Protein AF-A0A925GW97-F1 (afdb_monomer_lite)

pLDDT: mean 92.41, std 7.46, range [61.72, 98.62]

Structure (mmCIF, N/CA/C/O backbone):
data_AF-A0A925GW97-F1
#
_entry.id   AF-A0A925GW97-F1
#
loop_
_atom_site.group_PDB
_atom_site.id
_atom_site.type_symbol
_atom_site.label_atom_id
_atom_site.label_alt_id
_atom_site.label_comp_id
_atom_site.label_asym_id
_atom_site.label_entity_id
_atom_site.label_seq_id
_atom_site.pdbx_PDB_ins_code
_atom_site.Cartn_x
_atom_site.Cartn_y
_atom_site.Cartn_z
_atom_site.occupancy
_atom_site.B_iso_or_equiv
_atom_site.auth_seq_id
_atom_site.auth_comp_id
_atom_site.auth_asym_id
_atom_site.auth_atom_id
_atom_site.pdbx_PDB_model_num
ATOM 1 N N . GLU A 1 1 ? -17.614 -8.840 4.678 1.00 61.72 1 GLU A N 1
ATOM 2 C CA . GLU A 1 1 ? -16.780 -8.480 5.845 1.00 61.72 1 GLU A CA 1
ATOM 3 C C . GLU A 1 1 ? -15.542 -9.364 6.021 1.00 61.72 1 GLU A C 1
ATOM 5 O O . GLU A 1 1 ? -14.485 -8.815 6.287 1.00 61.72 1 GLU A O 1
ATOM 10 N N . LEU A 1 2 ? -15.585 -10.676 5.734 1.00 76.88 2 LEU A N 1
ATOM 11 C CA . LEU A 1 2 ? -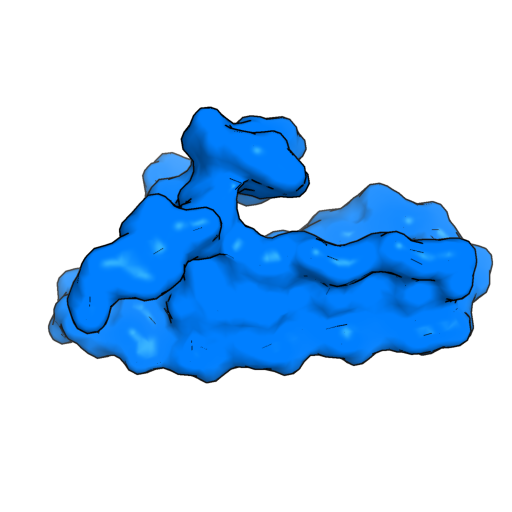14.389 -11.547 5.789 1.00 76.88 2 LEU A CA 1
ATOM 12 C C . LEU A 1 2 ? -13.251 -11.156 4.822 1.00 76.88 2 LEU A C 1
ATOM 14 O O . LEU A 1 2 ? -12.075 -11.338 5.116 1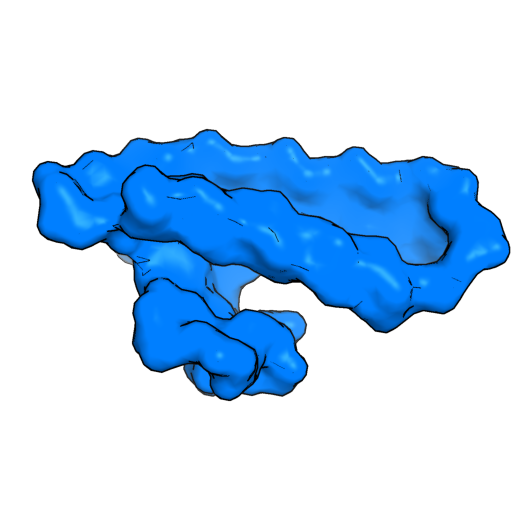.00 76.88 2 LEU A O 1
ATOM 18 N N . TRP A 1 3 ? -13.600 -10.632 3.646 1.00 85.81 3 TRP A N 1
ATOM 19 C CA . TRP A 1 3 ? -12.632 -10.407 2.573 1.00 85.81 3 TRP A CA 1
ATOM 20 C C . TRP A 1 3 ? -11.693 -9.215 2.833 1.00 85.81 3 TRP A C 1
ATOM 22 O O . TRP A 1 3 ? -10.553 -9.249 2.383 1.00 85.81 3 TRP A O 1
ATOM 32 N N . ILE A 1 4 ? -12.111 -8.189 3.588 1.00 85.69 4 ILE A N 1
ATOM 33 C CA . ILE A 1 4 ? -11.230 -7.057 3.943 1.00 85.69 4 ILE A CA 1
ATOM 34 C C . ILE A 1 4 ? -10.090 -7.544 4.842 1.00 85.69 4 ILE A C 1
ATOM 36 O O . ILE A 1 4 ? -8.946 -7.141 4.656 1.00 85.69 4 ILE A O 1
ATOM 40 N N . GLY A 1 5 ? -10.382 -8.478 5.752 1.00 87.25 5 GLY A N 1
ATOM 41 C CA . GLY A 1 5 ? -9.372 -9.142 6.577 1.00 87.25 5 GLY A CA 1
ATOM 42 C C . GLY A 1 5 ? -8.418 -10.047 5.791 1.00 87.25 5 GLY A C 1
ATOM 43 O O . GLY A 1 5 ? -7.393 -10.440 6.327 1.00 87.25 5 GLY A O 1
ATOM 44 N N . SER A 1 6 ? -8.719 -10.365 4.525 1.00 91.44 6 SER A N 1
ATOM 45 C CA . SER A 1 6 ? -7.787 -11.086 3.644 1.00 91.44 6 SER A CA 1
ATOM 46 C C . SER A 1 6 ? -6.783 -10.165 2.941 1.00 91.44 6 SER A C 1
ATOM 48 O O . SER A 1 6 ? -5.828 -10.642 2.325 1.00 91.44 6 SER A O 1
ATOM 50 N N . LEU A 1 7 ? -7.003 -8.845 2.990 1.00 94.94 7 LEU A N 1
ATOM 51 C CA . LEU A 1 7 ? -6.069 -7.874 2.438 1.00 94.94 7 LEU A CA 1
ATOM 52 C C . LEU A 1 7 ? -4.895 -7.678 3.405 1.00 94.94 7 LEU A C 1
ATOM 54 O O . LEU A 1 7 ? -5.141 -7.499 4.598 1.00 94.94 7 LEU A O 1
ATOM 58 N N . PRO A 1 8 ? -3.651 -7.616 2.895 1.00 96.25 8 PRO A N 1
ATOM 59 C CA . PRO A 1 8 ? -2.503 -7.260 3.712 1.00 96.25 8 PRO A CA 1
ATOM 60 C C . PRO A 1 8 ? -2.684 -5.926 4.441 1.00 96.25 8 PRO A C 1
ATOM 62 O O . PRO A 1 8 ? -3.238 -4.971 3.882 1.00 96.25 8 PRO A O 1
ATOM 65 N N . ILE A 1 9 ? -2.155 -5.859 5.656 1.00 95.06 9 ILE A N 1
ATOM 66 C CA . ILE A 1 9 ? -2.222 -4.723 6.568 1.00 95.06 9 ILE A CA 1
ATOM 67 C C . ILE A 1 9 ? -0.883 -3.975 6.553 1.00 95.06 9 ILE A C 1
ATOM 69 O O . ILE A 1 9 ? 0.194 -4.566 6.693 1.00 95.06 9 ILE A O 1
ATOM 73 N N . GLY A 1 10 ? -0.946 -2.651 6.388 1.00 94.50 10 GLY A N 1
ATOM 74 C CA . GLY A 1 10 ? 0.221 -1.767 6.377 1.00 94.50 10 GLY A CA 1
ATOM 75 C C . GLY A 1 10 ? 1.105 -1.938 7.616 1.00 94.50 10 GLY A C 1
ATOM 76 O O . GLY A 1 10 ? 0.645 -1.733 8.736 1.00 94.50 10 GLY A O 1
ATOM 77 N N . GLY A 1 11 ? 2.377 -2.299 7.414 1.00 92.88 11 GLY A N 1
ATOM 78 C CA . GLY A 1 11 ? 3.358 -2.468 8.490 1.00 92.88 11 GLY A CA 1
ATOM 79 C C . GLY A 1 11 ? 3.187 -3.729 9.340 1.00 92.88 11 GLY A C 1
ATOM 80 O O . GLY A 1 11 ? 3.865 -3.852 10.357 1.00 92.88 11 GLY A O 1
ATOM 81 N N . VAL A 1 12 ? 2.289 -4.645 8.961 1.00 92.81 12 VAL A N 1
ATOM 82 C CA . VAL A 1 12 ? 1.965 -5.832 9.767 1.00 92.81 12 VAL A CA 1
ATOM 83 C C . VAL A 1 12 ? 2.240 -7.124 9.011 1.00 92.81 12 VAL A C 1
ATOM 85 O O . VAL A 1 12 ? 2.937 -7.981 9.544 1.00 92.81 12 VAL A O 1
ATOM 88 N N . ASP A 1 13 ? 1.724 -7.293 7.789 1.00 92.62 13 ASP A N 1
ATOM 89 C CA . ASP A 1 13 ? 1.807 -8.597 7.125 1.00 92.62 13 ASP A CA 1
ATOM 90 C C . ASP A 1 13 ? 1.927 -8.564 5.592 1.00 92.62 13 ASP A C 1
ATOM 92 O O . ASP A 1 13 ? 1.893 -7.530 4.906 1.00 92.62 13 ASP A O 1
ATOM 96 N N . GLY A 1 14 ? 2.144 -9.767 5.052 1.00 92.44 14 GLY A N 1
ATOM 97 C CA . GLY A 1 14 ? 2.244 -10.043 3.630 1.00 92.44 14 GLY A CA 1
ATOM 98 C C . GLY A 1 14 ? 3.225 -9.115 2.917 1.00 92.44 14 GLY A C 1
ATOM 99 O O . GLY A 1 14 ? 4.326 -8.820 3.371 1.00 92.44 14 GLY A O 1
ATOM 100 N N . THR A 1 15 ? 2.811 -8.612 1.760 1.00 94.81 15 THR A N 1
ATOM 101 C CA . THR A 1 15 ? 3.639 -7.702 0.954 1.00 94.81 15 THR A CA 1
ATOM 102 C C . THR A 1 15 ? 3.733 -6.275 1.510 1.00 94.81 15 THR A C 1
ATOM 104 O O . THR A 1 15 ? 4.390 -5.433 0.891 1.00 94.81 15 THR A O 1
ATOM 107 N N . LEU A 1 16 ? 3.033 -5.969 2.608 1.00 94.56 16 LEU A N 1
ATOM 108 C CA . LEU A 1 16 ? 3.037 -4.653 3.249 1.00 94.56 16 LEU A CA 1
ATOM 109 C C . LEU A 1 16 ? 3.793 -4.628 4.584 1.00 94.56 16 LEU A C 1
ATOM 111 O O . LEU A 1 16 ? 4.002 -3.537 5.101 1.00 94.56 16 LEU A O 1
ATOM 115 N N . GLU A 1 17 ? 4.268 -5.769 5.088 1.00 92.62 17 GLU A N 1
ATOM 116 C CA . GLU A 1 17 ? 4.997 -5.898 6.362 1.00 92.62 17 GLU A CA 1
ATOM 117 C C . GLU A 1 17 ? 6.138 -4.874 6.503 1.00 92.62 17 GLU A C 1
ATOM 119 O O . GLU A 1 17 ? 6.279 -4.207 7.522 1.00 92.62 17 GLU A O 1
ATOM 124 N N . LYS A 1 18 ? 6.936 -4.688 5.443 1.00 91.56 18 LYS A N 1
ATOM 125 C CA . LYS A 1 18 ? 8.080 -3.753 5.429 1.00 91.56 18 LYS A CA 1
ATOM 126 C C . LYS A 1 18 ? 7.740 -2.360 4.887 1.00 91.56 18 LYS A C 1
ATOM 128 O O . LYS A 1 18 ? 8.644 -1.574 4.606 1.00 91.56 18 LYS A O 1
ATOM 133 N N . ARG A 1 19 ? 6.458 -2.068 4.677 1.00 90.56 19 ARG A N 1
ATOM 134 C CA . ARG A 1 19 ? 5.943 -0.807 4.123 1.00 90.56 19 ARG A CA 1
ATOM 135 C C . ARG A 1 19 ? 5.157 -0.071 5.196 1.00 90.56 19 ARG A C 1
ATOM 137 O O . ARG A 1 19 ? 4.708 -0.683 6.155 1.00 90.56 19 ARG A O 1
ATOM 144 N N . PHE A 1 20 ? 4.993 1.240 5.046 1.00 89.50 20 PHE A N 1
ATOM 145 C CA . PHE A 1 20 ? 4.265 2.073 6.007 1.00 89.50 20 PHE A CA 1
ATOM 146 C C . PHE A 1 20 ? 4.833 2.080 7.444 1.00 89.50 20 PHE A C 1
ATOM 148 O O . PHE A 1 20 ? 4.174 2.525 8.376 1.00 89.50 20 PHE A O 1
ATOM 155 N N . THR A 1 21 ? 6.088 1.677 7.644 1.00 81.31 21 THR A N 1
ATOM 156 C CA . THR A 1 21 ? 6.715 1.534 8.975 1.00 81.31 21 THR A CA 1
ATOM 157 C C . THR A 1 21 ? 6.954 2.853 9.716 1.00 81.31 21 THR A C 1
ATOM 159 O O . THR A 1 21 ? 7.307 2.852 10.891 1.00 81.31 21 THR A O 1
ATOM 162 N N . LYS A 1 22 ? 6.782 3.993 9.039 1.00 71.88 22 LYS A N 1
ATOM 163 C CA . LYS A 1 22 ? 7.068 5.324 9.593 1.00 71.88 22 LYS A CA 1
ATOM 164 C C . LYS A 1 22 ? 5.907 5.937 10.378 1.00 71.88 22 LYS A C 1
ATOM 166 O O . LYS A 1 22 ? 6.114 6.973 11.002 1.00 71.88 22 LYS A O 1
ATOM 171 N N . LEU A 1 23 ? 4.707 5.352 10.340 1.00 70.19 23 LEU A N 1
ATOM 172 C CA . LEU A 1 23 ? 3.528 5.913 11.004 1.00 70.19 23 LEU A CA 1
ATOM 173 C C . LEU A 1 23 ? 2.782 4.851 11.824 1.00 70.19 23 LEU A C 1
ATOM 175 O O . LEU A 1 23 ? 2.401 3.828 11.261 1.00 70.19 23 LEU A O 1
ATOM 179 N N . PRO A 1 24 ? 2.474 5.110 13.111 1.00 68.94 24 PRO A N 1
ATOM 180 C CA . PRO A 1 24 ? 1.710 4.181 13.950 1.00 68.94 24 PRO A CA 1
ATOM 181 C C . PRO A 1 24 ? 0.321 3.834 13.392 1.00 68.94 24 PRO A C 1
ATOM 183 O O . PRO A 1 24 ? -0.190 2.745 13.627 1.00 68.94 24 PRO A O 1
ATOM 186 N N . LEU A 1 25 ? -0.287 4.753 12.631 1.00 75.00 25 LEU A N 1
ATOM 187 C CA . LEU A 1 25 ? -1.625 4.594 12.048 1.00 75.00 25 LEU A CA 1
ATOM 188 C C . LEU A 1 25 ? -1.647 3.733 10.772 1.00 75.00 25 LEU A C 1
ATOM 190 O O . LEU A 1 25 ? -2.715 3.487 10.221 1.00 75.00 25 LEU A O 1
ATOM 194 N N . ALA A 1 26 ? -0.493 3.261 10.297 1.00 79.50 26 ALA A N 1
ATOM 195 C CA . ALA A 1 26 ? -0.361 2.472 9.074 1.00 79.50 26 ALA A CA 1
ATOM 196 C C . ALA A 1 26 ? -1.169 1.165 9.056 1.00 79.50 26 ALA A C 1
ATOM 198 O O . ALA A 1 26 ? -1.595 0.731 7.985 1.00 79.50 26 ALA A O 1
ATOM 199 N N . SER A 1 27 ? -1.440 0.583 10.228 1.00 85.94 27 SER A N 1
ATOM 200 C CA . SER A 1 27 ? -2.280 -0.613 10.376 1.00 85.94 27 SER A CA 1
ATOM 201 C C . SER A 1 27 ? -3.737 -0.393 9.952 1.00 85.94 27 SER A C 1
ATOM 203 O O . SER A 1 27 ? -4.484 -1.348 9.786 1.00 85.94 27 SER A O 1
ATOM 205 N N . ARG A 1 28 ? -4.149 0.861 9.732 1.00 92.62 28 ARG A N 1
ATOM 206 C CA . ARG A 1 28 ? -5.470 1.231 9.203 1.00 92.62 28 ARG A CA 1
ATOM 207 C C . ARG A 1 28 ? -5.556 1.156 7.675 1.00 92.62 28 ARG A C 1
ATOM 209 O O . ARG A 1 28 ? -6.618 1.428 7.115 1.00 92.62 28 ARG A O 1
ATOM 216 N N . ILE A 1 29 ? -4.460 0.811 6.995 1.00 95.25 29 ILE A N 1
ATOM 217 C CA . ILE A 1 29 ? -4.433 0.558 5.553 1.00 95.25 29 ILE A CA 1
ATOM 218 C C . ILE A 1 29 ? -4.528 -0.946 5.306 1.00 95.25 29 ILE A C 1
ATOM 220 O O . ILE A 1 29 ? -3.602 -1.690 5.620 1.00 95.25 29 ILE A O 1
ATOM 224 N N . HIS A 1 30 ? -5.620 -1.367 4.674 1.00 96.12 30 HIS A N 1
ATOM 225 C CA . HIS A 1 30 ? -5.829 -2.735 4.202 1.00 96.12 30 HIS A CA 1
ATOM 226 C C . HIS A 1 30 ? -5.796 -2.724 2.680 1.00 96.12 30 HIS A C 1
ATO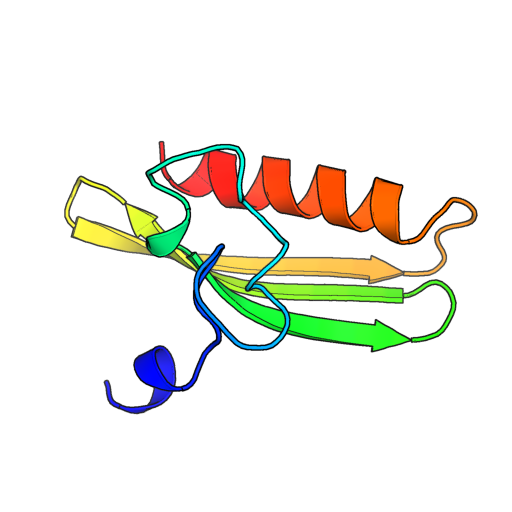M 228 O O . HIS A 1 30 ? -6.714 -2.189 2.056 1.00 96.12 30 HIS A O 1
ATOM 234 N N . ALA A 1 31 ? -4.748 -3.262 2.055 1.00 97.12 31 ALA A N 1
ATOM 235 C CA . ALA A 1 31 ? -4.578 -3.118 0.614 1.00 97.12 31 ALA A CA 1
ATOM 236 C C . ALA A 1 31 ? -3.810 -4.259 -0.046 1.00 97.12 31 ALA A C 1
ATOM 238 O O . ALA A 1 31 ? -2.827 -4.788 0.471 1.00 97.12 31 ALA A O 1
ATOM 239 N N . LYS A 1 32 ? -4.214 -4.580 -1.276 1.00 97.62 32 LYS A N 1
ATOM 240 C CA . LYS A 1 32 ? -3.493 -5.522 -2.123 1.00 97.62 32 LYS A CA 1
ATOM 241 C C . LYS A 1 32 ? -2.445 -4.801 -2.960 1.00 97.62 32 LYS A C 1
ATOM 243 O O . LYS A 1 32 ? -2.687 -3.746 -3.544 1.00 97.62 32 LYS A O 1
ATOM 248 N N . THR A 1 33 ? -1.281 -5.429 -3.056 1.00 97.75 33 THR A N 1
ATOM 249 C CA . THR A 1 33 ? -0.184 -5.022 -3.936 1.00 97.75 33 THR A CA 1
ATOM 250 C C . THR A 1 33 ? -0.275 -5.680 -5.313 1.00 97.75 33 THR A C 1
ATOM 252 O O . THR A 1 33 ? -0.681 -6.839 -5.435 1.00 97.75 33 THR A O 1
ATOM 255 N N . GLY A 1 34 ? 0.173 -4.963 -6.342 1.00 97.50 34 GLY A N 1
ATOM 256 C CA . GLY A 1 34 ? 0.482 -5.504 -7.666 1.00 97.50 34 GLY A CA 1
ATOM 257 C C . GLY A 1 34 ? 1.841 -4.991 -8.140 1.00 97.50 34 GLY A C 1
ATOM 258 O O . GLY A 1 34 ? 2.230 -3.861 -7.838 1.00 97.50 34 GLY A O 1
ATOM 259 N N . SER A 1 35 ? 2.615 -5.829 -8.824 1.00 96.81 35 SER A N 1
ATOM 260 C CA . SER A 1 35 ? 3.937 -5.457 -9.339 1.00 96.81 35 SER A CA 1
ATOM 261 C C . SER A 1 35 ? 4.252 -6.235 -10.611 1.00 96.81 35 SER A C 1
ATOM 263 O O . SER A 1 35 ? 4.117 -7.454 -10.632 1.00 96.81 35 SER A O 1
ATOM 265 N N . LEU A 1 36 ? 4.697 -5.514 -11.637 1.00 97.19 36 LEU A N 1
ATOM 266 C CA . LEU A 1 36 ? 5.343 -6.027 -12.849 1.00 97.19 36 LEU A CA 1
ATOM 267 C C . LEU A 1 36 ? 6.508 -5.081 -13.194 1.00 97.19 36 LEU A C 1
ATOM 269 O O . LEU A 1 36 ? 6.697 -4.055 -12.533 1.00 97.19 36 LEU A O 1
ATOM 273 N N . SER A 1 37 ? 7.288 -5.394 -14.229 1.00 97.31 37 SER A N 1
ATOM 274 C CA . SER A 1 37 ? 8.327 -4.482 -14.724 1.00 97.31 37 SER A CA 1
ATOM 275 C C . SER A 1 37 ? 7.731 -3.117 -15.073 1.00 97.31 37 SER A C 1
ATOM 277 O O . SER A 1 37 ? 6.797 -3.037 -15.866 1.00 97.31 37 SER A O 1
ATOM 279 N N . HIS A 1 38 ? 8.271 -2.054 -14.471 1.00 97.50 38 HIS A N 1
ATOM 280 C CA . HIS A 1 38 ? 7.815 -0.666 -14.645 1.00 97.50 38 HIS A CA 1
ATOM 281 C C . HIS A 1 38 ? 6.335 -0.420 -14.281 1.00 97.50 38 HIS A C 1
ATOM 283 O O . HIS A 1 38 ? 5.747 0.578 -14.702 1.00 97.50 38 HIS A O 1
ATOM 289 N N . VAL A 1 39 ? 5.728 -1.305 -13.477 1.00 98.25 39 VAL A N 1
ATOM 290 C CA . VAL A 1 39 ? 4.339 -1.194 -13.003 1.00 98.25 39 VAL A CA 1
ATOM 291 C C . VAL A 1 39 ? 4.261 -1.432 -11.496 1.00 98.25 39 VAL A C 1
ATOM 293 O O . VAL A 1 39 ? 4.863 -2.363 -10.958 1.00 98.25 39 VAL A O 1
ATOM 296 N N . SER A 1 40 ? 3.503 -0.589 -10.797 1.00 98.31 40 SER A N 1
ATOM 297 C CA . SER A 1 40 ? 3.219 -0.731 -9.369 1.00 98.31 40 SER A CA 1
ATOM 298 C C . SER A 1 40 ? 1.766 -0.370 -9.086 1.00 98.31 40 SER A C 1
ATOM 300 O O . SER A 1 40 ? 1.277 0.668 -9.527 1.00 98.31 40 SER A O 1
ATOM 302 N N . ALA A 1 41 ? 1.085 -1.224 -8.328 1.00 98.50 41 ALA A N 1
ATOM 303 C CA . ALA A 1 41 ? -0.310 -1.052 -7.953 1.00 98.50 41 ALA A CA 1
ATOM 304 C C . ALA A 1 41 ? -0.507 -1.240 -6.444 1.00 98.50 41 ALA A C 1
ATOM 306 O O . ALA A 1 41 ? 0.120 -2.103 -5.819 1.00 98.50 41 ALA A O 1
ATOM 307 N N . LEU A 1 42 ? -1.393 -0.431 -5.866 1.00 98.44 42 LEU A N 1
ATOM 308 C CA . LEU A 1 42 ? -1.859 -0.547 -4.489 1.00 98.44 42 LEU A CA 1
ATOM 309 C C . LEU A 1 42 ? -3.329 -0.135 -4.442 1.00 98.44 42 LEU A C 1
ATOM 311 O O . LEU A 1 42 ? -3.657 1.002 -4.766 1.00 98.44 42 LEU A O 1
ATOM 315 N N . SER A 1 43 ? -4.214 -1.055 -4.077 1.00 98.50 43 SER A N 1
ATOM 316 C CA . SER A 1 43 ? -5.655 -0.785 -3.992 1.00 98.50 43 SER A CA 1
ATOM 317 C C . SER A 1 43 ? -6.236 -1.403 -2.733 1.00 98.50 43 SER A C 1
ATOM 319 O O . SER A 1 43 ? -5.830 -2.503 -2.350 1.00 98.50 43 SER A O 1
ATOM 321 N N . GLY A 1 44 ? -7.171 -0.709 -2.094 1.00 97.06 44 GLY A N 1
ATOM 322 C CA . GLY A 1 44 ? -7.721 -1.144 -0.820 1.00 97.06 44 GLY A CA 1
ATOM 323 C C . GLY A 1 44 ? -8.509 -0.062 -0.098 1.00 97.06 44 GLY A C 1
ATOM 324 O O . GLY A 1 44 ? -9.140 0.784 -0.732 1.00 97.06 44 GLY A O 1
ATOM 325 N N . TYR A 1 45 ? -8.462 -0.110 1.231 1.00 96.00 45 TYR A N 1
ATOM 326 C CA . TYR A 1 45 ? -9.208 0.773 2.118 1.00 96.00 45 TYR A CA 1
ATOM 327 C C . TYR A 1 45 ? -8.297 1.468 3.120 1.00 96.00 45 TYR A C 1
ATOM 329 O O . TYR A 1 45 ? -7.380 0.856 3.672 1.00 96.00 45 TYR A O 1
ATOM 337 N N . ALA A 1 46 ? -8.595 2.741 3.366 1.00 95.19 46 ALA A N 1
ATOM 338 C CA . ALA A 1 46 ? -8.055 3.531 4.459 1.00 95.19 46 ALA A CA 1
ATOM 339 C C . ALA A 1 46 ? -9.152 3.742 5.512 1.00 95.19 46 ALA A C 1
ATOM 341 O O . ALA A 1 46 ? -10.201 4.317 5.213 1.00 95.19 46 ALA A O 1
ATOM 342 N N . LEU A 1 47 ? -8.926 3.238 6.726 1.00 93.06 47 LEU A N 1
ATOM 343 C CA . LEU A 1 47 ? -9.884 3.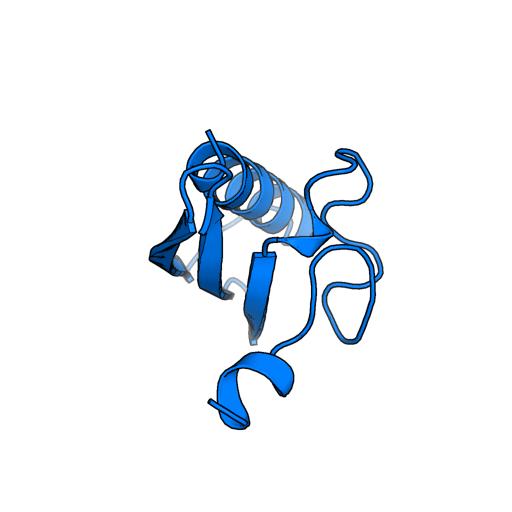303 7.832 1.00 93.06 47 LEU A CA 1
ATOM 344 C C . LEU A 1 47 ? -9.615 4.545 8.693 1.00 93.06 47 LEU A C 1
ATOM 346 O O . LEU A 1 47 ? -8.723 4.537 9.547 1.00 93.06 47 LEU A O 1
ATOM 350 N N . ARG A 1 48 ? -10.379 5.617 8.463 1.00 90.88 48 ARG A N 1
ATOM 351 C CA . ARG A 1 48 ? -10.219 6.899 9.165 1.00 90.88 48 ARG A CA 1
ATOM 352 C C . ARG A 1 48 ? -10.628 6.802 10.632 1.00 90.88 48 ARG A C 1
ATOM 354 O O . ARG A 1 48 ? -11.340 5.890 11.053 1.00 90.88 48 ARG A O 1
ATOM 361 N N . GLU A 1 49 ? -10.167 7.763 11.426 1.00 86.62 49 GLU A N 1
ATOM 362 C CA . GLU A 1 49 ? -10.495 7.839 12.855 1.00 86.62 49 GLU A CA 1
ATOM 363 C C . GLU A 1 49 ? -11.973 8.147 13.114 1.00 86.62 49 GLU A C 1
ATOM 365 O O . GLU A 1 49 ? -12.525 7.686 14.108 1.00 86.62 49 GLU A O 1
ATOM 370 N N . ASP A 1 50 ? -12.637 8.839 12.186 1.00 88.88 50 ASP A N 1
ATOM 371 C CA . ASP A 1 50 ? -14.071 9.145 12.244 1.00 88.88 50 ASP A CA 1
ATOM 372 C C . ASP A 1 50 ? -14.985 7.942 11.927 1.00 88.88 50 ASP A C 1
ATOM 374 O O . ASP A 1 50 ? -16.203 8.087 11.830 1.00 88.88 50 ASP A O 1
ATOM 378 N N . GLY A 1 51 ? -14.401 6.752 11.750 1.00 85.69 51 GLY A N 1
ATOM 379 C CA . GLY A 1 51 ? -15.111 5.507 11.466 1.00 85.69 51 GLY A CA 1
ATOM 380 C C . GLY A 1 51 ? -15.452 5.292 9.991 1.00 85.69 51 GLY A C 1
ATOM 381 O O . GLY A 1 51 ? -15.996 4.242 9.648 1.00 85.69 51 GLY A O 1
ATOM 382 N N . ARG A 1 52 ? -15.127 6.233 9.091 1.00 91.00 52 ARG A N 1
ATOM 383 C CA . ARG A 1 52 ? -15.350 6.053 7.650 1.00 91.00 52 ARG A CA 1
ATOM 384 C C . ARG A 1 52 ? -14.222 5.255 7.004 1.00 91.00 52 ARG A C 1
ATOM 386 O O . ARG A 1 52 ? -13.040 5.468 7.270 1.00 91.00 52 ARG A O 1
ATOM 393 N N . ALA A 1 53 ? -14.593 4.380 6.074 1.00 92.50 53 ALA A N 1
ATOM 394 C CA . ALA A 1 53 ? -13.652 3.711 5.184 1.00 92.50 53 ALA A CA 1
ATOM 395 C C . ALA A 1 53 ? -13.604 4.441 3.837 1.00 92.50 53 ALA A C 1
ATOM 397 O O . ALA A 1 53 ? -14.625 4.571 3.160 1.00 92.50 53 ALA A O 1
ATOM 398 N N . LEU A 1 54 ? -12.417 4.885 3.426 1.00 95.88 54 LEU A N 1
ATOM 399 C CA . LEU A 1 54 ? -12.184 5.388 2.074 1.00 95.88 54 LEU A CA 1
ATOM 400 C C . LEU A 1 54 ? -11.624 4.267 1.205 1.00 95.88 54 LEU A C 1
ATOM 402 O O . LEU A 1 54 ? -10.566 3.717 1.504 1.00 95.88 54 LEU A O 1
ATOM 406 N N . ALA A 1 55 ? -12.325 3.942 0.122 1.00 97.00 55 ALA A N 1
ATOM 407 C CA . ALA A 1 55 ? -11.791 3.070 -0.915 1.00 97.00 55 ALA A CA 1
ATOM 408 C C . ALA A 1 55 ? -10.792 3.846 -1.784 1.00 97.00 55 ALA A C 1
ATOM 410 O O . ALA A 1 55 ? -11.038 5.000 -2.138 1.00 97.00 55 ALA A O 1
ATOM 411 N N . PHE A 1 56 ? -9.686 3.209 -2.159 1.00 98.06 56 PHE A N 1
ATOM 412 C CA . PHE A 1 56 ? -8.682 3.809 -3.031 1.00 98.06 56 PHE A CA 1
ATOM 413 C C . PHE A 1 56 ? -8.078 2.799 -4.010 1.00 98.06 56 PHE A C 1
ATOM 415 O O . PHE A 1 56 ? -8.004 1.596 -3.747 1.00 98.06 56 PHE A O 1
ATOM 422 N N . SER A 1 57 ? -7.589 3.314 -5.138 1.00 98.56 57 SER A N 1
ATOM 423 C CA . SER A 1 57 ? -6.800 2.560 -6.107 1.00 98.56 57 SER A CA 1
ATOM 424 C C . SER A 1 57 ? -5.721 3.458 -6.697 1.00 98.56 57 SER A C 1
ATOM 426 O O . SER A 1 57 ? -6.014 4.516 -7.250 1.00 98.56 57 SER A O 1
ATOM 428 N N . ILE A 1 58 ? -4.464 3.049 -6.542 1.00 98.62 58 ILE A N 1
ATOM 429 C CA . ILE A 1 58 ? -3.293 3.754 -7.059 1.00 98.62 58 ILE A CA 1
ATOM 430 C C . ILE A 1 58 ? -2.594 2.821 -8.040 1.00 98.62 58 ILE A C 1
ATOM 432 O O . ILE A 1 58 ? -2.118 1.748 -7.658 1.00 98.62 58 ILE A O 1
ATOM 436 N N . LEU A 1 59 ? -2.524 3.244 -9.300 1.00 98.44 59 LEU A N 1
ATOM 437 C CA . LEU A 1 59 ? -1.906 2.510 -10.398 1.00 98.44 59 LEU A CA 1
ATOM 438 C C . LEU A 1 59 ? -0.849 3.400 -11.045 1.00 98.44 59 LEU A C 1
ATOM 440 O O . LEU A 1 59 ? -1.157 4.493 -11.515 1.00 98.44 59 LEU A O 1
ATOM 444 N N . VAL A 1 60 ? 0.394 2.930 -11.071 1.00 98.44 60 VAL A N 1
ATOM 445 C CA . VAL A 1 60 ? 1.507 3.632 -11.708 1.00 98.44 60 VAL A CA 1
ATOM 446 C C . VAL A 1 60 ? 2.116 2.708 -12.746 1.00 98.44 60 VAL A C 1
ATOM 448 O O . VAL A 1 60 ? 2.678 1.667 -12.405 1.00 98.44 60 VAL A O 1
ATOM 451 N N . ASN A 1 61 ? 2.002 3.104 -14.009 1.00 98.38 61 ASN A N 1
ATOM 452 C CA . ASN A 1 61 ? 2.515 2.368 -15.158 1.00 98.38 61 ASN A CA 1
ATOM 453 C C . ASN A 1 61 ? 3.641 3.152 -15.829 1.00 98.38 61 ASN A C 1
ATOM 455 O O . ASN A 1 61 ? 3.669 4.380 -15.761 1.00 98.38 61 ASN A O 1
ATOM 459 N N . ASN A 1 62 ? 4.516 2.432 -16.529 1.00 97.81 62 ASN A N 1
ATOM 460 C CA . ASN A 1 62 ? 5.569 2.997 -17.369 1.00 97.81 62 ASN A CA 1
ATOM 461 C C . ASN A 1 62 ? 6.488 3.991 -16.628 1.00 97.81 62 ASN A C 1
ATOM 463 O O . ASN A 1 62 ? 6.926 4.989 -17.198 1.00 97.81 62 ASN A O 1
ATOM 467 N N . TYR A 1 63 ? 6.765 3.746 -15.343 1.00 97.56 63 TYR A N 1
ATOM 468 C CA . TYR A 1 63 ? 7.731 4.567 -14.617 1.00 97.56 63 TYR A CA 1
ATOM 469 C C . TYR A 1 63 ? 9.156 4.200 -15.042 1.00 97.56 63 TYR A C 1
ATOM 471 O O . TYR A 1 63 ? 9.478 3.030 -15.223 1.00 97.56 63 TYR A O 1
ATOM 479 N N . ASN A 1 64 ? 10.027 5.200 -15.153 1.00 96.56 64 ASN A N 1
ATOM 480 C CA . ASN A 1 64 ? 11.434 5.046 -15.545 1.00 96.56 64 ASN A CA 1
ATOM 481 C C . ASN A 1 64 ? 12.413 5.261 -14.373 1.00 96.56 64 ASN A C 1
ATOM 483 O O . ASN A 1 64 ? 13.606 5.463 -14.576 1.00 96.56 64 ASN A O 1
ATOM 487 N N . THR A 1 65 ? 11.898 5.238 -13.144 1.00 96.31 65 THR A N 1
ATOM 488 C CA . THR A 1 65 ? 12.667 5.359 -11.898 1.00 96.31 65 THR A CA 1
ATOM 489 C C . THR A 1 65 ? 12.614 4.057 -11.094 1.00 96.31 65 THR A C 1
ATOM 491 O O . THR A 1 65 ? 12.064 3.050 -11.539 1.00 96.31 65 THR A O 1
ATOM 494 N N . SER A 1 66 ? 13.187 4.043 -9.893 1.00 97.19 66 SER A N 1
ATOM 495 C CA . SER A 1 66 ? 13.162 2.861 -9.037 1.00 97.19 66 SER A CA 1
ATOM 496 C C . SER A 1 66 ? 11.746 2.536 -8.535 1.00 97.19 66 SER A C 1
ATOM 498 O O . SER A 1 66 ? 10.965 3.417 -8.159 1.00 97.19 66 SER A O 1
ATOM 500 N N . ALA A 1 67 ? 11.425 1.241 -8.455 1.00 96.06 67 ALA A N 1
ATOM 501 C CA . ALA A 1 67 ? 10.147 0.774 -7.915 1.00 96.06 67 ALA A CA 1
ATOM 502 C C . ALA A 1 67 ? 9.937 1.199 -6.449 1.00 96.06 67 ALA A C 1
ATOM 504 O O . ALA A 1 67 ? 8.807 1.438 -6.028 1.00 96.06 67 ALA A O 1
ATOM 505 N N . SER A 1 68 ? 11.011 1.303 -5.658 1.00 95.19 68 SER A N 1
ATOM 506 C CA . SER A 1 68 ? 10.951 1.760 -4.265 1.00 95.19 68 SER A CA 1
ATOM 507 C C . SER A 1 68 ? 10.585 3.240 -4.158 1.00 95.19 68 SER A C 1
ATOM 509 O O . SER A 1 68 ? 9.774 3.589 -3.298 1.00 95.19 68 SER A O 1
ATOM 511 N N . SER A 1 69 ? 11.101 4.099 -5.044 1.00 96.50 69 SER A N 1
ATOM 512 C CA . SER A 1 69 ? 10.707 5.514 -5.109 1.00 96.50 69 SER A CA 1
ATOM 513 C C . SER A 1 69 ? 9.214 5.657 -5.404 1.00 96.50 69 SER A C 1
ATOM 515 O O . SER A 1 69 ? 8.515 6.369 -4.687 1.00 96.50 69 SER A O 1
ATOM 517 N N . ILE A 1 70 ? 8.702 4.914 -6.392 1.00 97.94 70 ILE A N 1
ATOM 518 C CA . ILE A 1 70 ? 7.269 4.915 -6.720 1.00 97.94 70 ILE A CA 1
ATOM 519 C C . ILE A 1 70 ? 6.432 4.415 -5.543 1.00 97.94 70 ILE A C 1
ATOM 521 O O . ILE A 1 70 ? 5.490 5.087 -5.131 1.00 97.94 70 ILE A O 1
ATOM 525 N N . ARG A 1 71 ? 6.796 3.275 -4.943 1.00 95.75 71 ARG A N 1
ATOM 526 C CA . ARG A 1 71 ? 6.082 2.731 -3.776 1.00 95.75 71 ARG A CA 1
ATOM 527 C C . ARG A 1 71 ? 6.070 3.701 -2.596 1.00 95.75 71 ARG A C 1
ATOM 529 O O . ARG A 1 71 ? 5.039 3.792 -1.941 1.00 95.75 71 ARG A O 1
ATOM 536 N N . SER A 1 72 ? 7.150 4.450 -2.372 1.00 95.00 72 SER A N 1
ATOM 537 C CA . SER A 1 72 ? 7.218 5.461 -1.307 1.00 95.00 72 SER A CA 1
ATOM 538 C C . SER A 1 72 ? 6.211 6.591 -1.533 1.00 95.00 72 SER A C 1
ATOM 540 O O . SER A 1 72 ? 5.501 6.970 -0.608 1.00 95.00 72 SER A O 1
ATOM 542 N N . VAL A 1 73 ? 6.081 7.083 -2.770 1.00 96.06 73 VAL A N 1
ATOM 543 C CA . VAL A 1 73 ? 5.064 8.092 -3.120 1.00 96.06 73 VAL A CA 1
ATOM 544 C C . VAL A 1 73 ? 3.652 7.528 -2.948 1.00 96.06 73 VAL A C 1
ATOM 546 O O . VAL A 1 73 ? 2.793 8.180 -2.360 1.00 96.06 73 VAL A O 1
ATOM 549 N N . MET A 1 74 ? 3.411 6.297 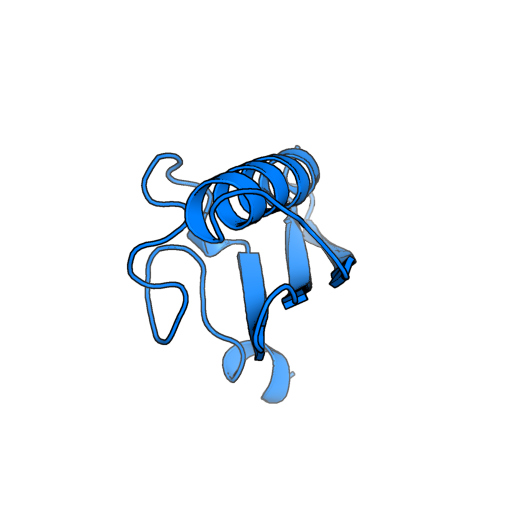-3.410 1.00 97.19 74 MET A N 1
ATOM 550 C CA . MET A 1 74 ? 2.117 5.627 -3.232 1.00 97.19 74 MET A CA 1
ATOM 551 C C . MET A 1 74 ? 1.757 5.463 -1.748 1.00 97.19 74 MET A C 1
ATOM 553 O O . MET A 1 74 ? 0.594 5.617 -1.386 1.00 97.19 74 MET A O 1
ATOM 557 N N . GLU A 1 75 ? 2.740 5.169 -0.891 1.00 94.69 75 GLU A N 1
ATOM 558 C CA . GLU A 1 75 ? 2.552 5.107 0.562 1.00 94.69 75 GLU A CA 1
ATOM 559 C C . GLU A 1 75 ? 2.163 6.470 1.131 1.00 94.69 75 GLU A C 1
ATOM 561 O O . GLU A 1 75 ? 1.191 6.550 1.875 1.00 94.69 75 GLU A O 1
ATOM 566 N N . SER A 1 76 ? 2.842 7.552 0.739 1.00 94.31 76 SER A N 1
ATOM 567 C CA . SER A 1 76 ? 2.478 8.908 1.167 1.00 94.31 76 SER A CA 1
A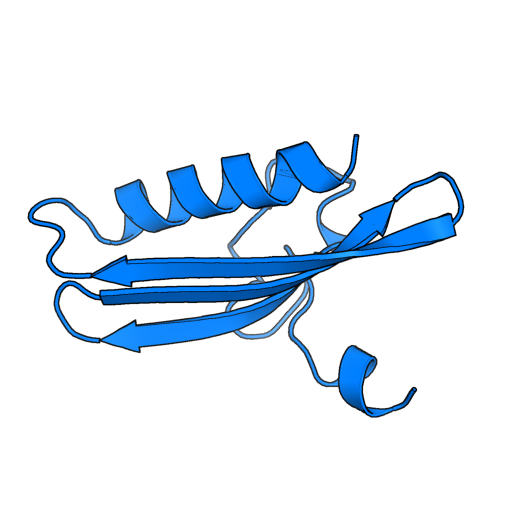TOM 568 C C . SER A 1 76 ? 1.050 9.289 0.769 1.00 94.31 76 SER A C 1
ATOM 570 O O . SER A 1 76 ? 0.320 9.841 1.590 1.00 94.31 76 SER A O 1
ATOM 572 N N . ILE A 1 77 ? 0.626 8.951 -0.454 1.00 95.94 77 ILE A N 1
ATOM 573 C CA . ILE A 1 77 ? -0.753 9.181 -0.908 1.00 95.94 77 ILE A CA 1
ATOM 574 C C . ILE A 1 77 ? -1.730 8.391 -0.034 1.00 95.94 77 ILE A C 1
ATOM 576 O O . ILE A 1 77 ? -2.648 8.982 0.525 1.00 95.94 77 ILE A O 1
ATOM 580 N N . ALA A 1 78 ? -1.518 7.085 0.145 1.00 95.50 78 ALA A N 1
ATOM 581 C CA . ALA A 1 78 ? -2.411 6.254 0.953 1.00 95.50 78 ALA A CA 1
ATOM 582 C C . ALA A 1 78 ? -2.491 6.727 2.417 1.00 95.50 78 ALA A C 1
ATOM 584 O O . ALA A 1 78 ? -3.572 6.742 2.998 1.00 95.50 78 ALA A O 1
ATOM 585 N N . LEU A 1 79 ? -1.376 7.178 2.997 1.00 93.50 79 LEU A N 1
ATOM 586 C CA . LEU A 1 79 ? -1.333 7.718 4.358 1.00 93.50 79 LEU A CA 1
ATOM 587 C C . LEU A 1 79 ? -2.085 9.045 4.497 1.00 93.50 79 LEU A C 1
ATOM 589 O O . LEU A 1 79 ? -2.711 9.271 5.529 1.00 93.50 79 LEU A O 1
ATOM 593 N N . SER A 1 80 ? -2.078 9.903 3.472 1.00 93.12 80 SER A N 1
ATOM 594 C CA . SER A 1 80 ? -2.865 11.145 3.498 1.00 93.12 80 SER A CA 1
ATOM 595 C C . SER A 1 80 ? -4.377 10.907 3.565 1.00 93.12 80 SER A C 1
ATOM 597 O O . SER A 1 80 ? -5.102 11.780 4.024 1.00 93.12 80 SER A O 1
ATOM 599 N N . LEU A 1 81 ? -4.853 9.717 3.178 1.00 93.69 81 LEU A N 1
ATOM 600 C CA . LEU A 1 81 ? -6.270 9.347 3.261 1.00 93.69 81 LEU A CA 1
ATOM 601 C C . LEU A 1 81 ? -6.726 9.007 4.689 1.00 93.69 81 LEU A C 1
ATOM 603 O O . LEU A 1 81 ? -7.925 8.856 4.915 1.00 93.69 81 LEU A O 1
ATOM 607 N N . LEU A 1 82 ? -5.791 8.830 5.631 1.00 90.56 82 LEU A N 1
ATOM 608 C CA . LEU A 1 82 ? -6.100 8.548 7.038 1.00 90.56 82 LEU A CA 1
ATOM 609 C C . LEU A 1 82 ? -6.446 9.808 7.838 1.00 90.56 82 LEU A C 1
ATOM 611 O O . LEU A 1 82 ? -7.059 9.683 8.897 1.00 90.56 82 LEU A O 1
ATOM 615 N N . GLN A 1 83 ? -6.046 10.983 7.338 1.00 82.12 83 GLN A N 1
ATOM 616 C CA . GLN A 1 83 ? -6.384 12.289 7.912 1.00 82.12 83 GLN A CA 1
ATOM 617 C C . GLN A 1 83 ? -7.855 12.607 7.679 1.00 82.12 83 GLN A C 1
ATOM 619 O O . GLN A 1 83 ? -8.384 12.268 6.600 1.00 82.12 83 GLN A O 1
#

Radius of gyration: 12.3 Å; chains: 1; bounding box: 30×24×31 Å

Sequence (83 aa):
ELWIGSLPIGGVDGTLEKRFTKLPLASRIHAKTGSLSHVSALSGYALREDGRALAFSILVNNYNTSASSIRSVMESIALSLLQ

Secondary structure (DSSP, 8-state):
-TTGGGSPBTTTSGGGTTSSTT-GGGGGEEEEEEEETTEEEEEEEEE-TTSPEEEEEEEEES--S-HHHHHHHHHHHHHHTT-

Foldseek 3Di:
DVVLVVFDAACVDDPRVVPPVPDPQSRQWGWDWDDDVQKTKIWHWRQEPVRDIDTDIDIGHNDPDDPVVVSNVVSVVSVVVRD